Protein AF-A0A2H5U119-F1 (afdb_monomer_lite)

Structure (mmCIF, N/CA/C/O backbone):
data_AF-A0A2H5U119-F1
#
_entry.id   AF-A0A2H5U119-F1
#
loop_
_atom_site.group_PDB
_atom_site.id
_atom_site.type_symbol
_atom_site.label_atom_id
_atom_site.label_alt_id
_atom_site.label_comp_id
_atom_site.label_asym_id
_atom_site.label_entity_id
_atom_site.label_seq_id
_atom_site.pdbx_PDB_ins_code
_atom_site.Cartn_x
_atom_site.Cartn_y
_atom_site.Cartn_z
_atom_site.occupancy
_atom_site.B_iso_or_equiv
_atom_site.auth_seq_id
_atom_site.auth_comp_id
_atom_site.auth_asym_id
_atom_site.auth_atom_id
_atom_site.pdbx_PDB_model_num
ATOM 1 N N . MET A 1 1 ? -5.784 78.301 2.394 1.00 37.56 1 MET A N 1
ATOM 2 C CA . MET A 1 1 ? -5.041 77.300 3.188 1.00 37.56 1 MET A CA 1
ATOM 3 C C . MET A 1 1 ? -6.054 76.533 4.025 1.00 37.56 1 MET A C 1
ATOM 5 O O . MET A 1 1 ? -6.880 77.186 4.640 1.00 37.56 1 MET A O 1
ATOM 9 N N . VAL A 1 2 ? -5.979 75.197 3.965 1.00 45.91 2 VAL A N 1
ATOM 10 C CA . VAL A 1 2 ? -6.754 74.133 4.653 1.00 45.91 2 VAL A CA 1
ATOM 11 C C . VAL A 1 2 ? -8.295 74.038 4.459 1.00 45.91 2 VAL A C 1
ATOM 13 O O . VAL A 1 2 ? -9.023 74.950 4.837 1.00 45.91 2 VAL A O 1
ATOM 16 N N . PRO A 1 3 ? -8.803 72.901 3.924 1.00 59.25 3 PRO A N 1
ATOM 17 C CA . PRO A 1 3 ? -10.215 72.484 3.946 1.00 59.25 3 PRO A CA 1
ATOM 18 C C . PRO A 1 3 ? -10.481 71.509 5.106 1.00 59.25 3 PRO A C 1
ATOM 20 O O . PRO A 1 3 ? -9.614 70.689 5.339 1.00 59.25 3 PRO A O 1
ATOM 23 N N . PHE A 1 4 ? -11.649 71.496 5.772 1.00 40.31 4 PHE A N 1
ATOM 24 C CA . PHE A 1 4 ? -12.132 70.308 6.518 1.00 40.31 4 PHE A CA 1
ATOM 25 C C . PHE A 1 4 ? -13.642 70.346 6.851 1.00 40.31 4 PHE A C 1
ATOM 27 O O . PHE A 1 4 ? -14.120 71.174 7.616 1.00 40.31 4 PHE A O 1
ATOM 34 N N . GLN A 1 5 ? -14.342 69.393 6.226 1.00 50.41 5 GLN A N 1
ATOM 35 C CA . GLN A 1 5 ? -15.473 68.537 6.631 1.00 50.41 5 GLN A CA 1
ATOM 36 C C . GLN A 1 5 ? -16.327 68.821 7.884 1.00 50.41 5 GLN A C 1
ATOM 38 O O . GLN A 1 5 ? -15.811 68.910 8.995 1.00 50.41 5 GLN A O 1
ATOM 43 N N . LYS A 1 6 ? -17.653 68.688 7.688 1.00 48.38 6 LYS A N 1
ATOM 44 C CA . LYS A 1 6 ? -18.668 67.827 8.371 1.00 48.38 6 LYS A CA 1
ATOM 45 C C . LYS A 1 6 ? -20.054 68.405 7.997 1.00 48.38 6 LYS A C 1
ATOM 47 O O . LYS A 1 6 ? -20.148 69.595 7.760 1.00 48.38 6 LYS A O 1
ATOM 52 N N . SER A 1 7 ? -21.186 67.720 7.867 1.00 44.06 7 SER A N 1
ATOM 53 C CA . SER A 1 7 ? -21.700 66.421 8.313 1.00 44.06 7 SER A CA 1
ATOM 54 C C . SER A 1 7 ? -23.166 66.341 7.845 1.00 44.06 7 SER A C 1
ATOM 56 O O . SER A 1 7 ? -23.820 67.377 7.771 1.00 44.06 7 SER A O 1
ATOM 58 N N . GLY A 1 8 ? -23.722 65.144 7.639 1.00 48.31 8 GLY A N 1
ATOM 59 C CA . GLY A 1 8 ? -25.176 64.967 7.478 1.00 48.31 8 GLY A CA 1
ATOM 60 C C . GLY A 1 8 ? -25.543 63.592 6.922 1.00 48.31 8 GLY A C 1
ATOM 61 O O . GLY A 1 8 ? -25.813 63.465 5.741 1.00 48.31 8 GLY A O 1
ATOM 62 N N . ARG A 1 9 ? -25.230 62.527 7.667 1.00 56.22 9 ARG A N 1
ATOM 63 C CA . ARG A 1 9 ? -26.171 61.636 8.383 1.00 56.22 9 ARG A CA 1
ATOM 64 C C . ARG A 1 9 ? -27.082 60.764 7.481 1.00 56.22 9 ARG A C 1
ATOM 66 O O . ARG A 1 9 ? -27.923 61.305 6.772 1.00 56.22 9 ARG A 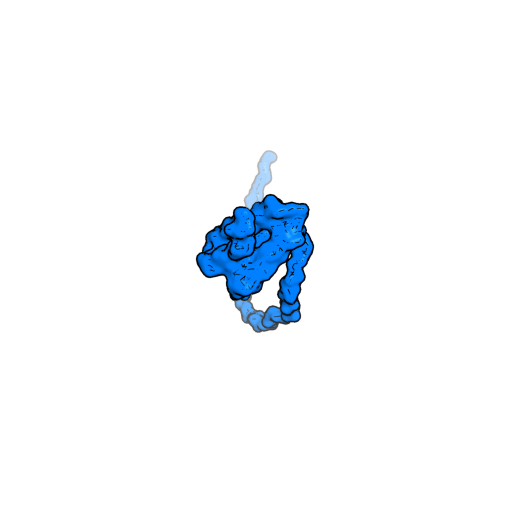O 1
ATOM 73 N N . PRO A 1 10 ? -26.947 59.423 7.565 1.00 57.66 10 PRO A N 1
ATOM 74 C CA . PRO A 1 10 ? -27.741 58.452 6.814 1.00 57.66 10 PRO A CA 1
ATOM 75 C C . PRO A 1 10 ? -29.133 58.243 7.426 1.00 57.66 10 PRO A C 1
ATOM 77 O O . PRO A 1 10 ? -29.319 58.336 8.641 1.00 57.66 10 PRO A O 1
ATOM 80 N N . LYS A 1 11 ? -30.107 57.946 6.562 1.00 60.81 11 LYS A N 1
ATOM 81 C CA . LYS A 1 11 ? -31.484 57.596 6.923 1.00 60.81 11 LYS A CA 1
ATOM 82 C C . LYS A 1 11 ? -31.554 56.093 7.226 1.00 60.81 11 LYS A C 1
ATOM 84 O O . LYS A 1 11 ? -31.052 55.297 6.437 1.00 60.81 11 LYS A O 1
ATOM 89 N N . GLY A 1 12 ? -32.123 55.752 8.386 1.00 48.03 12 GLY A N 1
ATOM 90 C CA . GLY A 1 12 ? -32.382 54.381 8.845 1.00 48.03 12 GLY A CA 1
ATOM 91 C C . GLY A 1 12 ? -33.247 53.581 7.864 1.00 48.03 12 GLY A C 1
ATOM 92 O O . GLY A 1 12 ? -33.853 54.154 6.966 1.00 48.03 12 GLY A O 1
ATOM 93 N N . GLY A 1 13 ? -33.336 52.262 7.956 1.00 45.88 13 GLY A N 1
ATOM 94 C CA . GLY A 1 13 ? -33.019 51.388 9.074 1.00 45.88 13 GLY A CA 1
ATOM 95 C C . GLY A 1 13 ? -34.215 50.471 9.265 1.00 45.88 13 GLY A C 1
ATOM 96 O O . GLY A 1 13 ? -35.173 50.897 9.885 1.00 45.88 13 GLY A O 1
ATOM 97 N N . ASP A 1 14 ? -34.129 49.250 8.744 1.00 47.72 14 ASP A N 1
ATOM 98 C CA . ASP A 1 14 ? -34.943 48.112 9.162 1.00 47.72 14 ASP A CA 1
ATOM 99 C C . ASP A 1 14 ? -34.063 46.867 9.058 1.00 47.72 14 ASP A C 1
ATOM 101 O O . ASP A 1 14 ? -33.485 46.556 8.016 1.00 47.72 14 ASP A O 1
ATOM 105 N N . ALA A 1 15 ? -33.889 46.224 10.205 1.00 49.66 15 ALA A N 1
ATOM 106 C CA . ALA A 1 15 ? -33.082 45.041 10.411 1.00 49.66 15 ALA A CA 1
ATOM 107 C C . ALA A 1 15 ? -34.013 43.833 10.525 1.00 49.66 15 ALA A C 1
ATOM 109 O O . ALA A 1 15 ? -34.873 43.839 11.401 1.00 49.66 15 ALA A O 1
ATOM 110 N N . MET A 1 16 ? -33.810 42.799 9.699 1.00 55.72 16 MET A N 1
ATOM 111 C CA . MET A 1 16 ? -34.073 41.396 10.057 1.00 55.72 16 MET A CA 1
ATOM 112 C C . MET A 1 16 ? -33.457 40.392 9.055 1.00 55.72 16 MET A C 1
ATOM 114 O O . MET A 1 16 ? -33.043 40.817 7.980 1.00 55.72 16 MET A O 1
ATOM 118 N N . PRO A 1 17 ? -33.258 39.112 9.437 1.00 58.56 17 PRO A N 1
ATOM 119 C CA . PRO A 1 17 ? -31.955 38.471 9.663 1.00 58.56 17 PRO A CA 1
ATOM 120 C C . PRO A 1 17 ? -31.585 37.441 8.569 1.00 58.56 17 PRO A C 1
ATOM 122 O O . PRO A 1 17 ? -32.412 37.145 7.707 1.00 58.56 17 PRO A O 1
ATOM 125 N N . PRO A 1 18 ? -30.386 36.819 8.604 1.00 54.19 18 PRO A N 1
ATOM 126 C CA . PRO A 1 18 ? -30.127 35.611 7.832 1.00 54.19 18 PRO A CA 1
ATOM 127 C C . PRO A 1 18 ? -30.658 34.392 8.607 1.00 54.19 18 PRO A C 1
ATOM 129 O O . PRO A 1 18 ? -30.119 34.033 9.649 1.00 54.19 18 PRO A O 1
ATOM 132 N N . GLY A 1 19 ? -31.720 33.773 8.097 1.00 44.66 19 GLY A N 1
ATOM 133 C CA . GLY A 1 19 ? -32.233 32.470 8.537 1.00 44.66 19 GLY A CA 1
ATOM 134 C C . GLY A 1 19 ? -32.948 31.826 7.351 1.00 44.66 19 GLY A C 1
ATOM 135 O O . GLY A 1 19 ? -33.927 32.367 6.854 1.00 44.66 19 GLY A O 1
ATOM 136 N N . GLU A 1 20 ? -32.278 30.908 6.660 1.00 51.69 20 GLU A N 1
ATOM 137 C CA . GLU A 1 20 ? -32.460 29.453 6.780 1.00 51.69 20 GLU A CA 1
ATOM 138 C C . GLU A 1 20 ? -33.744 28.940 6.104 1.00 51.69 20 GLU A C 1
ATOM 140 O O . GLU A 1 20 ? -34.847 29.087 6.607 1.00 51.69 20 GLU A O 1
ATOM 145 N N . THR A 1 21 ? -33.585 28.296 4.947 1.00 46.03 21 THR A N 1
ATOM 146 C CA . THR A 1 21 ? -34.362 27.103 4.593 1.00 46.03 21 THR A CA 1
ATOM 147 C C . THR A 1 21 ? -33.452 26.172 3.805 1.00 46.03 21 THR A C 1
ATOM 149 O O . THR A 1 21 ? -32.989 26.467 2.706 1.00 46.03 21 THR A O 1
ATOM 152 N N . SER A 1 22 ? -33.134 25.065 4.461 1.00 53.06 22 SER A N 1
ATOM 153 C CA . SER A 1 22 ? -32.636 23.829 3.887 1.00 53.06 22 SER A CA 1
ATOM 154 C C . SER A 1 22 ? -33.535 23.369 2.738 1.00 53.06 22 SER A C 1
ATOM 156 O O . SER A 1 22 ? -34.753 23.459 2.868 1.00 53.06 22 SER A O 1
ATOM 158 N N . ASP A 1 23 ? -32.944 22.868 1.653 1.00 44.53 23 ASP A N 1
ATOM 159 C CA . ASP A 1 23 ? -33.170 21.512 1.118 1.00 44.53 23 ASP A CA 1
ATOM 160 C C . ASP A 1 23 ? -32.680 21.427 -0.341 1.00 44.53 23 ASP A C 1
ATOM 162 O O . ASP A 1 23 ? -33.269 21.968 -1.274 1.00 44.53 23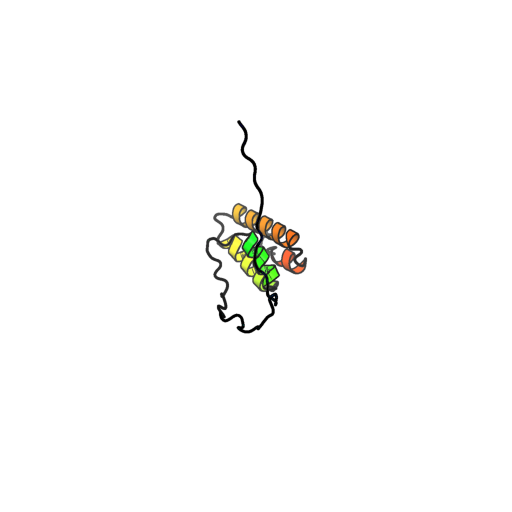 ASP A O 1
ATOM 166 N N . SER A 1 24 ? -31.542 20.774 -0.543 1.00 44.78 24 SER A N 1
ATOM 167 C CA . SER A 1 24 ? -31.387 19.785 -1.615 1.00 44.78 24 SER A CA 1
ATOM 168 C C . SER A 1 24 ? -30.118 18.993 -1.331 1.00 44.78 24 SER A C 1
ATOM 170 O O . SER A 1 24 ? -28.986 19.442 -1.500 1.00 44.78 24 SER A O 1
ATOM 172 N N . LEU A 1 25 ? -30.385 17.821 -0.765 1.00 48.53 25 LEU A N 1
ATOM 173 C CA . LEU A 1 25 ? -29.655 16.565 -0.840 1.00 48.53 25 LEU A CA 1
ATOM 174 C C . LEU A 1 25 ? -28.524 16.519 -1.901 1.00 48.53 25 LEU A C 1
ATOM 176 O O . LEU A 1 25 ? -28.714 17.002 -3.017 1.00 48.53 25 LEU A O 1
ATOM 180 N N . PRO A 1 26 ? -27.377 15.880 -1.598 1.00 52.25 26 PRO A N 1
ATOM 181 C CA . PRO A 1 26 ? -26.266 15.729 -2.529 1.00 52.25 26 PRO A CA 1
ATOM 182 C C . PRO A 1 26 ? -26.686 14.826 -3.695 1.00 52.25 26 PRO A C 1
ATOM 184 O O . PRO A 1 26 ? -26.588 13.601 -3.626 1.00 52.25 26 PRO A O 1
ATOM 187 N N . GLU A 1 27 ? -27.185 15.426 -4.772 1.00 52.50 27 GLU A N 1
ATOM 188 C CA . GLU A 1 27 ? -27.470 14.713 -6.008 1.00 52.50 27 GLU A CA 1
ATOM 189 C C . GLU A 1 27 ? -26.200 14.660 -6.848 1.00 52.50 27 GLU A C 1
ATOM 191 O O . GLU A 1 27 ? -25.738 15.632 -7.440 1.00 52.50 27 GLU A O 1
ATOM 196 N N . GLY A 1 28 ? -25.597 13.484 -6.836 1.00 42.66 28 GLY A N 1
ATOM 197 C CA . GLY A 1 28 ? -24.395 13.210 -7.590 1.00 42.66 28 GLY A CA 1
ATOM 198 C C . GLY A 1 28 ? -23.824 11.883 -7.164 1.00 42.66 28 GLY A C 1
ATOM 199 O O . GLY A 1 28 ? -22.667 11.810 -6.765 1.00 42.66 28 GLY A O 1
ATOM 200 N N . GLY A 1 29 ? -24.653 10.838 -7.219 1.00 51.34 29 GLY A N 1
ATOM 201 C CA . GLY A 1 29 ? -24.215 9.451 -7.176 1.00 51.34 29 GLY A CA 1
ATOM 202 C C . GLY A 1 29 ? -23.325 9.137 -8.374 1.00 51.34 29 GLY A C 1
ATOM 203 O O . GLY A 1 29 ? -23.691 8.359 -9.243 1.00 51.34 29 GLY A O 1
ATOM 204 N N . ALA A 1 30 ? -22.134 9.719 -8.415 1.00 48.44 30 ALA A N 1
ATOM 205 C CA . ALA A 1 30 ? -20.998 9.063 -9.001 1.00 48.44 30 ALA A CA 1
ATOM 206 C C . ALA A 1 30 ? -20.440 8.197 -7.878 1.00 48.44 30 ALA A C 1
ATOM 208 O O . ALA A 1 30 ? -19.603 8.618 -7.080 1.00 48.44 30 ALA A O 1
ATOM 209 N N . VAL A 1 31 ? -20.921 6.955 -7.829 1.00 52.84 31 VAL A N 1
ATOM 210 C CA . VAL A 1 31 ? -20.041 5.831 -7.523 1.00 52.84 31 VAL A CA 1
ATOM 211 C C . VAL A 1 31 ? -18.855 5.959 -8.475 1.00 52.84 31 VAL A C 1
ATOM 213 O O . VAL A 1 31 ? -18.831 5.402 -9.570 1.00 52.84 31 VAL A O 1
ATOM 216 N N . ASN A 1 32 ? -17.894 6.797 -8.091 1.00 49.12 32 ASN A N 1
ATOM 217 C CA . ASN A 1 32 ? -16.561 6.780 -8.633 1.00 49.12 32 ASN A CA 1
ATOM 218 C C . ASN A 1 32 ? -16.040 5.427 -8.153 1.00 49.12 32 ASN A C 1
ATOM 220 O O . ASN A 1 32 ? -15.531 5.258 -7.051 1.00 49.12 32 ASN A O 1
ATOM 224 N N . VAL A 1 33 ? -16.328 4.397 -8.950 1.00 53.09 33 VAL A N 1
ATOM 225 C CA . VAL A 1 33 ? -15.471 3.233 -9.005 1.00 53.09 33 VAL A CA 1
ATOM 226 C C . VAL A 1 33 ? -14.094 3.839 -9.170 1.00 53.09 33 VAL A C 1
ATOM 228 O O . VAL A 1 33 ? -13.868 4.552 -10.147 1.00 53.09 33 VAL A O 1
ATOM 231 N N . CYS A 1 34 ? -13.278 3.700 -8.130 1.00 55.28 34 CYS A N 1
ATOM 232 C CA . CYS A 1 34 ? -11.969 4.303 -8.022 1.00 55.28 34 CYS A CA 1
ATOM 233 C C . CYS A 1 34 ? -11.129 3.892 -9.225 1.00 55.28 34 CYS A C 1
ATOM 235 O O . CYS A 1 34 ? -10.396 2.902 -9.204 1.00 55.28 34 CYS A O 1
ATOM 237 N N . GLN A 1 35 ? -11.273 4.660 -10.302 1.00 47.75 35 GLN A N 1
ATOM 238 C CA . GLN A 1 35 ? -10.292 4.766 -11.343 1.00 47.75 35 GLN A CA 1
ATOM 239 C C . GLN A 1 35 ? -9.112 5.343 -10.600 1.00 47.75 35 GLN A C 1
ATOM 241 O O . GLN A 1 35 ? -9.109 6.516 -10.235 1.00 47.75 35 GLN A O 1
ATOM 246 N N . VAL A 1 36 ? -8.146 4.477 -10.314 1.00 50.28 36 VAL A N 1
ATOM 247 C CA . VAL A 1 36 ? -6.774 4.893 -10.080 1.00 50.28 36 VAL A CA 1
ATOM 248 C C . VAL A 1 36 ? -6.417 5.691 -11.328 1.00 50.28 36 VAL A C 1
ATOM 250 O O . VAL A 1 36 ? -6.020 5.127 -12.350 1.00 50.28 36 VAL A O 1
ATOM 253 N N . SER A 1 37 ? -6.711 6.990 -11.302 1.00 52.97 37 SER A N 1
ATOM 254 C CA . SER A 1 37 ? -6.285 7.907 -12.338 1.00 52.97 37 SER A CA 1
ATOM 255 C C . SER A 1 37 ? -4.779 7.717 -12.397 1.00 52.97 37 SER A C 1
ATOM 257 O O . SER A 1 37 ? -4.134 7.556 -11.360 1.00 52.97 37 SER A O 1
ATOM 259 N N . GLN A 1 38 ? -4.197 7.643 -13.588 1.00 52.38 38 GLN A N 1
ATOM 260 C CA . GLN A 1 38 ? -2.764 7.350 -13.733 1.00 52.38 38 GLN A CA 1
ATOM 261 C C . GLN A 1 38 ? -1.867 8.385 -13.014 1.00 52.38 38 GLN A C 1
ATOM 263 O O . GLN A 1 38 ? -0.667 8.165 -12.862 1.00 52.38 38 GLN A O 1
ATOM 268 N N . GLU A 1 39 ? -2.479 9.468 -12.529 1.00 57.09 39 GLU A N 1
ATOM 269 C CA . GLU A 1 39 ? -1.909 10.572 -11.768 1.00 57.09 39 GLU A CA 1
ATOM 270 C C . GLU A 1 39 ? -2.381 10.638 -10.297 1.00 57.09 39 GLU A C 1
ATOM 272 O O . GLU A 1 39 ? -2.112 11.625 -9.627 1.00 57.09 39 GLU A O 1
ATOM 277 N N . GLU A 1 40 ? -3.069 9.618 -9.763 1.00 70.50 40 GLU A N 1
ATOM 278 C CA . GLU A 1 40 ? -3.403 9.570 -8.330 1.00 70.50 40 GLU A CA 1
ATOM 279 C C . GLU A 1 40 ? -2.099 9.486 -7.523 1.00 70.50 40 GLU A C 1
ATOM 281 O O . GLU A 1 40 ? -1.310 8.536 -7.638 1.00 70.50 40 GLU A O 1
ATOM 286 N N . THR A 1 41 ? -1.839 10.519 -6.726 1.00 88.44 41 THR A N 1
ATOM 287 C CA . THR A 1 41 ? -0.645 10.583 -5.890 1.00 88.44 41 THR A CA 1
ATOM 288 C C . THR A 1 41 ? -0.727 9.561 -4.755 1.00 88.44 41 THR A C 1
ATOM 290 O O . THR A 1 41 ? -1.796 9.118 -4.337 1.00 88.44 41 THR A O 1
ATOM 293 N N . ILE A 1 42 ? 0.429 9.174 -4.205 1.00 92.25 42 ILE A N 1
ATOM 294 C CA . ILE A 1 42 ? 0.477 8.256 -3.053 1.00 92.25 42 ILE A CA 1
ATOM 295 C C . ILE A 1 42 ? -0.258 8.836 -1.831 1.00 92.25 42 ILE A C 1
ATOM 297 O O . ILE A 1 42 ? -0.802 8.079 -1.028 1.00 92.25 42 ILE A O 1
ATOM 301 N N . GLU A 1 43 ? -0.294 10.163 -1.705 1.00 93.12 43 GLU A N 1
ATOM 302 C CA . GLU A 1 43 ? -1.042 10.861 -0.660 1.00 93.12 43 GLU A CA 1
ATOM 303 C C . GLU A 1 43 ? -2.556 10.710 -0.854 1.00 93.12 43 GLU A C 1
ATOM 305 O O . GLU A 1 43 ? -3.243 10.264 0.065 1.00 93.12 43 GLU A O 1
ATOM 310 N N . GLU A 1 44 ? -3.071 10.997 -2.053 1.00 93.56 44 GLU A N 1
ATOM 311 C CA . GLU A 1 44 ? -4.494 10.822 -2.378 1.00 93.56 44 GLU A CA 1
ATOM 312 C C . GLU A 1 44 ? -4.940 9.372 -2.179 1.00 93.56 44 GLU A C 1
ATOM 314 O O . GLU A 1 44 ? -5.993 9.115 -1.592 1.00 93.56 44 GLU A O 1
ATOM 319 N N . LEU A 1 45 ? -4.093 8.415 -2.570 1.00 92.69 45 LEU A N 1
ATOM 320 C CA . LEU A 1 45 ? -4.327 6.992 -2.347 1.00 92.69 45 LEU A CA 1
ATOM 321 C C . LEU A 1 45 ? -4.478 6.662 -0.853 1.00 92.69 45 LEU A C 1
ATOM 323 O O . LEU A 1 45 ? -5.382 5.921 -0.463 1.00 92.69 45 LEU A O 1
ATOM 327 N N . ALA A 1 46 ? -3.601 7.206 -0.004 1.00 94.75 46 ALA A N 1
ATOM 328 C CA . ALA A 1 46 ? -3.648 6.996 1.441 1.00 94.75 46 ALA A CA 1
ATOM 329 C C . ALA A 1 46 ? -4.912 7.610 2.058 1.00 94.75 46 ALA A C 1
ATOM 331 O O . ALA A 1 46 ? -5.593 6.959 2.855 1.00 94.75 46 ALA A O 1
ATOM 332 N N . GLN A 1 47 ? -5.255 8.836 1.650 1.00 95.38 47 GLN A N 1
ATOM 333 C CA . GLN A 1 47 ? -6.484 9.507 2.071 1.00 95.38 47 GLN A CA 1
ATOM 334 C C . GLN A 1 47 ? -7.715 8.694 1.677 1.00 95.38 47 GLN A C 1
ATOM 336 O O . GLN A 1 47 ? -8.627 8.532 2.486 1.00 95.38 47 GLN A O 1
ATOM 341 N N . ARG A 1 48 ? -7.725 8.129 0.467 1.00 94.12 48 ARG A N 1
ATOM 342 C CA . ARG A 1 48 ? -8.812 7.285 -0.026 1.00 94.12 48 ARG A CA 1
ATOM 343 C C . ARG A 1 48 ? -8.991 6.023 0.805 1.00 94.12 48 ARG A C 1
ATOM 345 O O . ARG A 1 48 ? -10.111 5.733 1.204 1.00 94.12 48 ARG A O 1
ATOM 352 N N . ILE A 1 49 ? -7.901 5.319 1.120 1.00 94.31 49 ILE A N 1
ATOM 353 C CA . ILE A 1 49 ? -7.935 4.110 1.957 1.00 94.31 49 ILE A CA 1
ATOM 354 C C . ILE A 1 49 ? -8.629 4.388 3.295 1.00 94.31 49 ILE A C 1
ATOM 356 O O . ILE A 1 49 ? -9.488 3.614 3.717 1.00 94.31 49 ILE A O 1
ATOM 360 N N . VAL A 1 50 ? -8.274 5.499 3.947 1.00 94.56 50 VAL A N 1
ATOM 361 C CA . VAL A 1 50 ? -8.846 5.884 5.244 1.00 94.56 50 VAL A CA 1
ATOM 362 C C . VAL A 1 50 ? -10.286 6.376 5.094 1.00 94.56 50 VAL A C 1
ATOM 364 O O . VAL A 1 50 ? -11.159 5.944 5.841 1.00 94.56 50 VAL A O 1
ATOM 367 N N . ARG A 1 51 ? -10.560 7.238 4.109 1.00 95.12 51 ARG A N 1
ATOM 368 C CA . ARG A 1 51 ? -11.890 7.814 3.857 1.00 95.12 51 ARG A CA 1
ATOM 369 C C . ARG A 1 51 ? -12.925 6.748 3.502 1.00 95.12 51 ARG A C 1
ATOM 371 O O . ARG A 1 51 ? -14.043 6.787 4.004 1.00 95.12 51 ARG A O 1
ATOM 378 N N . GLU A 1 52 ? -12.555 5.807 2.641 1.00 94.69 52 GLU A N 1
ATOM 379 C CA . GLU A 1 52 ? -13.435 4.737 2.157 1.00 94.69 52 GLU A CA 1
ATOM 380 C C . GLU A 1 52 ? -13.436 3.515 3.080 1.00 94.69 52 GLU A C 1
ATOM 382 O O . GLU A 1 52 ? -14.211 2.592 2.857 1.00 94.69 52 GLU A O 1
ATOM 387 N N . ASN A 1 53 ? -12.624 3.523 4.146 1.00 94.12 53 ASN A N 1
ATOM 388 C CA . ASN A 1 53 ? -12.492 2.410 5.089 1.00 94.12 53 ASN A CA 1
ATOM 389 C C . ASN A 1 53 ? -12.211 1.078 4.375 1.00 94.12 53 ASN A C 1
ATOM 391 O O . ASN A 1 53 ? -12.830 0.054 4.671 1.00 94.12 53 ASN A O 1
ATOM 395 N N . LEU A 1 54 ? -11.280 1.105 3.416 1.00 94.62 54 LEU A N 1
ATOM 396 C CA . LEU A 1 54 ? -10.970 -0.058 2.588 1.00 94.62 54 LEU A CA 1
ATOM 397 C C . LEU A 1 54 ? -10.487 -1.237 3.437 1.00 94.62 54 LEU A C 1
ATOM 399 O O . LEU A 1 54 ? -9.786 -1.078 4.440 1.00 94.62 54 LEU A O 1
ATOM 403 N N . SER A 1 55 ? -10.836 -2.443 3.005 1.00 95.06 55 SER A N 1
ATOM 404 C CA . SER A 1 55 ? -10.450 -3.675 3.686 1.00 95.06 55 SER A CA 1
ATOM 405 C C . SER A 1 55 ? -8.964 -4.013 3.500 1.00 95.06 55 SER A C 1
ATOM 407 O O . SER A 1 55 ? -8.307 -3.604 2.541 1.00 95.06 55 SER A O 1
ATOM 409 N N . GLU A 1 56 ? -8.422 -4.868 4.376 1.00 93.75 56 GLU A N 1
ATOM 410 C CA . GLU A 1 56 ? -7.049 -5.396 4.253 1.00 93.75 56 GLU A CA 1
ATOM 411 C C . GLU A 1 56 ? -6.800 -6.125 2.917 1.00 93.75 56 GLU A C 1
ATOM 413 O O . GLU A 1 56 ? -5.659 -6.290 2.481 1.00 93.75 56 GLU A O 1
ATOM 418 N N . MET A 1 57 ? -7.852 -6.637 2.273 1.00 91.94 57 MET A N 1
ATOM 419 C CA . MET A 1 57 ? -7.749 -7.280 0.963 1.00 91.94 57 MET A CA 1
ATOM 420 C C . MET A 1 57 ? -7.558 -6.244 -0.146 1.00 91.94 57 MET A C 1
ATOM 422 O O . MET A 1 57 ? -6.613 -6.361 -0.923 1.00 91.94 57 MET A O 1
ATOM 426 N N . GLU A 1 58 ? -8.387 -5.203 -0.163 1.00 92.56 58 GLU A N 1
ATOM 427 C CA . GLU A 1 58 ? -8.313 -4.124 -1.153 1.00 92.56 58 GLU A CA 1
ATOM 428 C C . GLU A 1 58 ? -6.982 -3.376 -1.060 1.00 92.56 58 GLU A C 1
ATOM 430 O O . GLU A 1 58 ? -6.313 -3.162 -2.069 1.00 92.56 58 GLU A O 1
ATOM 435 N N . VAL A 1 59 ? -6.527 -3.081 0.161 1.00 93.25 59 VAL A N 1
ATOM 436 C CA . VAL A 1 59 ? -5.229 -2.431 0.398 1.00 93.25 59 VAL A CA 1
ATOM 437 C C . VAL A 1 59 ? -4.066 -3.300 -0.091 1.00 93.25 59 VAL A C 1
ATOM 439 O O . VAL A 1 59 ? -3.120 -2.780 -0.687 1.00 93.25 59 VAL A O 1
ATOM 442 N N . ARG A 1 60 ? -4.137 -4.627 0.091 1.00 92.88 60 ARG A N 1
ATOM 443 C CA . ARG A 1 60 ? -3.139 -5.560 -0.465 1.00 92.88 60 ARG A CA 1
ATOM 444 C C . ARG A 1 60 ? -3.111 -5.522 -1.985 1.00 92.88 60 ARG A C 1
ATOM 446 O O . ARG A 1 60 ? -2.030 -5.549 -2.573 1.00 92.88 60 ARG A O 1
ATOM 453 N N . ASP A 1 61 ? -4.269 -5.489 -2.629 1.00 91.44 61 ASP A N 1
ATOM 454 C CA . ASP A 1 61 ? -4.337 -5.482 -4.088 1.00 91.44 61 ASP A CA 1
ATOM 455 C C . ASP A 1 61 ? -3.871 -4.144 -4.671 1.00 91.44 61 ASP A C 1
ATOM 457 O O . ASP A 1 61 ? -3.132 -4.137 -5.657 1.00 91.44 61 ASP A O 1
ATOM 461 N N . MET A 1 62 ? -4.156 -3.029 -3.996 1.00 91.00 62 MET A N 1
ATOM 462 C CA . MET A 1 62 ? -3.586 -1.718 -4.320 1.00 91.00 62 MET A CA 1
ATOM 463 C C . MET A 1 62 ? -2.060 -1.702 -4.158 1.00 91.00 62 MET A C 1
ATOM 465 O O . MET A 1 62 ? -1.349 -1.214 -5.036 1.00 91.00 62 MET A O 1
ATOM 469 N N . ALA A 1 63 ? -1.528 -2.292 -3.083 1.00 90.81 63 ALA A N 1
ATOM 470 C CA . ALA A 1 63 ? -0.086 -2.398 -2.869 1.00 90.81 63 ALA A CA 1
ATOM 471 C C . ALA A 1 63 ? 0.606 -3.217 -3.976 1.00 90.81 63 ALA A C 1
ATOM 473 O O . ALA A 1 63 ? 1.642 -2.805 -4.503 1.00 90.81 63 ALA A O 1
ATOM 474 N N . LYS A 1 64 ? 0.011 -4.341 -4.396 1.00 90.31 64 LYS A N 1
ATOM 475 C CA . LYS A 1 64 ? 0.508 -5.124 -5.542 1.00 90.31 64 LYS A CA 1
ATOM 476 C C . LYS A 1 64 ? 0.426 -4.337 -6.845 1.00 90.31 64 LYS A C 1
ATOM 478 O O . LYS A 1 64 ? 1.350 -4.412 -7.654 1.00 90.31 64 LYS A O 1
ATOM 483 N N . ALA A 1 65 ? -0.663 -3.596 -7.058 1.00 89.62 65 ALA A N 1
ATOM 484 C CA . ALA A 1 65 ? -0.826 -2.755 -8.235 1.00 89.62 65 ALA A CA 1
ATOM 485 C C . ALA A 1 65 ? 0.282 -1.695 -8.306 1.00 89.62 65 ALA A C 1
ATOM 487 O O . ALA A 1 65 ? 0.899 -1.570 -9.357 1.00 89.62 65 ALA A O 1
ATOM 488 N N . LEU A 1 66 ? 0.619 -1.036 -7.190 1.00 88.56 66 LEU A N 1
ATOM 489 C CA . LEU A 1 66 ? 1.725 -0.071 -7.112 1.00 88.56 66 LEU A CA 1
ATOM 490 C C . LEU A 1 66 ? 3.085 -0.669 -7.490 1.00 88.56 66 LEU A C 1
ATOM 492 O O . LEU A 1 66 ? 3.872 -0.006 -8.160 1.00 88.56 66 LEU A O 1
ATOM 496 N N . ILE A 1 67 ? 3.378 -1.906 -7.075 1.00 88.31 67 ILE A N 1
ATOM 497 C CA . ILE A 1 67 ? 4.609 -2.594 -7.495 1.00 88.31 67 ILE A CA 1
ATOM 498 C C . ILE A 1 67 ? 4.550 -2.904 -8.995 1.00 88.31 67 ILE A C 1
ATOM 500 O O . ILE A 1 67 ? 5.523 -2.678 -9.708 1.00 88.31 67 ILE A O 1
ATOM 504 N N . LYS A 1 68 ? 3.414 -3.422 -9.477 1.00 88.50 68 LYS A N 1
ATOM 505 C CA . LYS A 1 68 ? 3.237 -3.858 -10.869 1.00 88.50 68 LYS A CA 1
ATOM 506 C C . LYS A 1 68 ? 3.292 -2.698 -11.867 1.00 88.50 68 LYS A C 1
ATOM 508 O O . LYS A 1 68 ? 3.730 -2.905 -12.994 1.00 88.50 68 LYS A O 1
ATOM 513 N N . THR A 1 69 ? 2.834 -1.510 -11.476 1.00 88.06 69 THR A N 1
ATOM 514 C CA . THR A 1 69 ? 2.860 -0.301 -12.313 1.00 88.06 69 THR A CA 1
ATOM 515 C C . THR A 1 69 ? 4.143 0.513 -12.156 1.00 88.06 69 THR A C 1
ATOM 517 O O . THR A 1 69 ? 4.367 1.447 -12.925 1.00 88.06 69 THR A O 1
ATOM 520 N N . ALA A 1 70 ? 5.004 0.178 -11.191 1.00 88.06 70 ALA A N 1
ATOM 521 C CA . ALA A 1 70 ? 6.288 0.841 -11.036 1.00 88.06 70 ALA A CA 1
ATOM 522 C C . ALA A 1 70 ? 7.252 0.473 -12.173 1.00 88.06 70 ALA A C 1
ATOM 524 O O . ALA A 1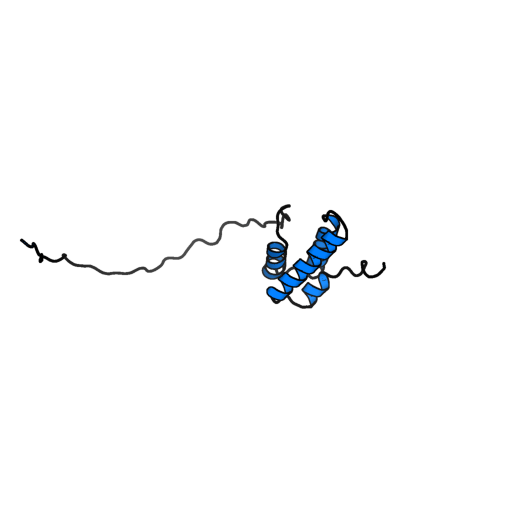 70 ? 7.269 -0.648 -12.676 1.00 88.06 70 ALA A O 1
ATOM 525 N N . SER A 1 71 ? 8.121 1.416 -12.534 1.00 89.50 71 SER A N 1
ATOM 526 C CA . SER A 1 71 ? 9.131 1.217 -13.581 1.00 89.50 71 SER A CA 1
ATOM 527 C C . SER A 1 71 ? 10.203 0.188 -13.207 1.00 89.50 71 SER A C 1
ATOM 529 O O . SER A 1 71 ? 10.836 -0.393 -14.084 1.00 89.50 71 SER A O 1
ATOM 531 N N . ASN A 1 72 ? 10.434 -0.030 -11.909 1.00 90.25 72 ASN A N 1
ATOM 532 C CA . ASN A 1 72 ? 11.340 -1.042 -11.375 1.00 90.25 72 ASN A CA 1
ATOM 533 C C . ASN A 1 72 ? 10.996 -1.380 -9.913 1.00 90.25 72 ASN A C 1
ATOM 535 O O . ASN A 1 72 ? 10.234 -0.667 -9.252 1.00 90.25 72 ASN A O 1
ATOM 539 N N . ALA A 1 73 ? 11.604 -2.452 -9.395 1.00 87.06 73 ALA A N 1
ATOM 540 C CA . ALA A 1 73 ? 11.374 -2.933 -8.033 1.00 87.06 73 ALA A CA 1
ATOM 541 C C . ALA A 1 73 ? 11.668 -1.866 -6.963 1.00 87.06 73 ALA A C 1
ATOM 543 O O . ALA A 1 73 ? 10.862 -1.671 -6.056 1.00 87.06 73 ALA A O 1
ATOM 544 N N . THR A 1 74 ? 12.773 -1.123 -7.089 1.00 89.56 74 THR A N 1
ATOM 545 C CA . THR A 1 74 ? 13.151 -0.061 -6.140 1.00 89.56 74 THR A CA 1
ATOM 546 C C . THR A 1 74 ? 12.114 1.061 -6.093 1.00 89.56 74 THR A C 1
ATOM 548 O O . THR A 1 74 ? 11.741 1.512 -5.012 1.00 89.56 74 THR A O 1
ATOM 551 N N . SER A 1 75 ? 11.602 1.487 -7.250 1.00 89.25 75 SER A N 1
ATOM 552 C CA . SER A 1 75 ? 10.544 2.494 -7.353 1.00 89.25 75 SER A CA 1
ATOM 553 C C . SER A 1 75 ? 9.244 1.999 -6.715 1.00 89.25 75 SER A C 1
ATOM 555 O O . SER A 1 75 ? 8.625 2.737 -5.949 1.00 89.25 75 SER A O 1
ATOM 557 N N . GLY A 1 76 ? 8.873 0.734 -6.941 1.00 90.50 76 GLY A N 1
ATOM 558 C CA . GLY A 1 76 ? 7.711 0.114 -6.299 1.00 90.50 76 GLY A CA 1
ATOM 559 C C . GLY A 1 76 ? 7.838 0.072 -4.773 1.00 90.50 76 GLY A C 1
ATOM 560 O O . GLY A 1 76 ? 6.926 0.487 -4.060 1.00 90.50 76 GLY A O 1
ATOM 561 N N . LEU A 1 77 ? 8.999 -0.346 -4.258 1.00 90.31 77 LEU A N 1
ATOM 562 C CA . LEU A 1 77 ? 9.279 -0.354 -2.819 1.00 90.31 77 LEU A CA 1
ATOM 563 C C . LEU A 1 77 ? 9.272 1.057 -2.216 1.00 90.31 77 LEU A C 1
ATOM 565 O O . LEU A 1 77 ? 8.730 1.253 -1.129 1.00 90.31 77 LEU A O 1
ATOM 569 N N . SER A 1 78 ? 9.832 2.042 -2.923 1.00 91.31 78 SER A N 1
ATOM 570 C CA . SER A 1 78 ? 9.820 3.447 -2.504 1.00 91.31 78 SER A CA 1
ATOM 571 C C . SER A 1 78 ? 8.391 3.987 -2.398 1.00 91.31 78 SER A C 1
ATOM 573 O O . SER A 1 78 ? 8.022 4.532 -1.356 1.00 91.31 78 SER A O 1
ATOM 575 N N . ARG A 1 79 ? 7.548 3.732 -3.410 1.00 91.69 79 ARG A N 1
ATOM 576 C CA . ARG A 1 79 ? 6.120 4.094 -3.396 1.00 91.69 79 ARG A CA 1
ATOM 577 C C . ARG A 1 79 ? 5.365 3.435 -2.239 1.00 91.69 79 ARG A C 1
ATOM 579 O O . ARG A 1 79 ? 4.589 4.107 -1.568 1.00 91.69 79 ARG A O 1
ATOM 586 N N . LEU A 1 80 ? 5.627 2.159 -1.942 1.00 92.94 80 LEU A N 1
ATOM 587 C CA . LEU A 1 80 ? 5.033 1.483 -0.781 1.00 92.94 80 LEU A CA 1
ATOM 588 C C . LEU A 1 80 ? 5.501 2.068 0.552 1.00 92.94 80 LEU A C 1
ATOM 590 O O . LEU A 1 80 ? 4.704 2.220 1.476 1.00 92.94 80 LEU A O 1
ATOM 594 N N . SER A 1 81 ? 6.787 2.404 0.669 1.00 93.06 81 SER A N 1
ATOM 595 C CA . SER A 1 81 ? 7.312 3.063 1.866 1.00 93.06 81 SER A CA 1
ATOM 596 C C . SER A 1 81 ? 6.647 4.420 2.086 1.00 93.06 81 SER A C 1
ATOM 598 O O . SER A 1 81 ? 6.307 4.758 3.220 1.00 93.06 81 SER A O 1
ATOM 600 N N . GLN A 1 82 ? 6.436 5.181 1.012 1.00 94.62 82 GLN A N 1
ATOM 601 C CA . GLN A 1 82 ? 5.722 6.450 1.065 1.00 94.62 82 GLN A CA 1
ATOM 602 C C . GLN A 1 82 ? 4.256 6.242 1.462 1.00 94.62 82 GLN A C 1
ATOM 604 O O . GLN A 1 82 ? 3.793 6.903 2.385 1.00 94.62 82 GLN A O 1
ATOM 609 N N . LEU A 1 83 ? 3.561 5.261 0.876 1.00 94.56 83 LEU A N 1
ATOM 610 C CA . LEU A 1 83 ? 2.171 4.947 1.226 1.00 94.56 83 LEU A CA 1
ATOM 611 C C . LEU A 1 83 ? 2.022 4.627 2.718 1.00 94.56 83 LEU A C 1
ATOM 613 O O . LEU A 1 83 ? 1.131 5.143 3.384 1.00 94.56 83 LEU A O 1
ATOM 617 N N . ARG A 1 84 ? 2.931 3.821 3.276 1.00 95.38 84 ARG A N 1
ATOM 618 C CA . ARG A 1 84 ? 2.943 3.502 4.714 1.00 95.38 84 ARG A CA 1
ATOM 619 C C . ARG A 1 84 ? 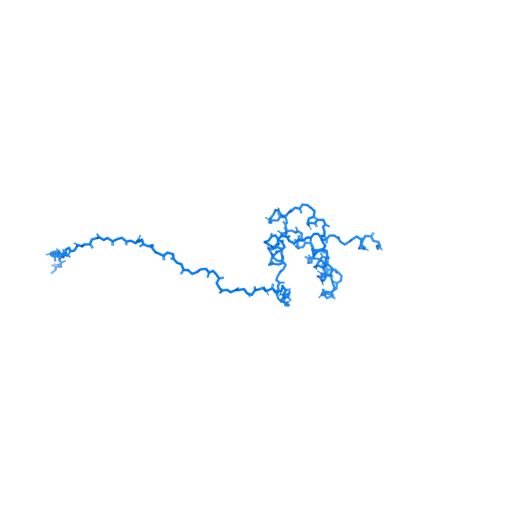3.149 4.735 5.583 1.00 95.38 84 ARG A C 1
ATOM 621 O O . ARG A 1 84 ? 2.553 4.823 6.653 1.00 95.38 84 ARG A O 1
ATOM 628 N N . LYS A 1 85 ? 4.007 5.663 5.154 1.00 96.19 85 LYS A N 1
ATOM 629 C CA . LYS A 1 85 ? 4.232 6.924 5.864 1.00 96.19 85 LYS A CA 1
ATOM 630 C C . LYS A 1 85 ? 2.955 7.763 5.879 1.00 96.19 85 LYS A C 1
ATOM 632 O O . LYS A 1 85 ? 2.547 8.187 6.953 1.00 96.19 85 LYS A O 1
ATOM 637 N N . GLU A 1 86 ? 2.297 7.922 4.734 1.00 96.50 86 GLU A N 1
ATOM 638 C CA . GLU A 1 86 ? 1.050 8.690 4.655 1.00 96.50 86 GLU A CA 1
ATOM 639 C C . GLU A 1 86 ? -0.083 8.042 5.459 1.00 96.50 86 GLU A C 1
ATOM 641 O O . GLU A 1 86 ? -0.753 8.714 6.236 1.00 96.50 86 GLU A O 1
ATOM 646 N N . LEU A 1 87 ? -0.233 6.716 5.399 1.00 96.00 87 LEU A N 1
ATOM 647 C CA . LEU A 1 87 ? -1.204 5.997 6.230 1.00 96.00 87 LEU A CA 1
ATOM 648 C C . LEU A 1 87 ? -0.955 6.196 7.735 1.00 96.00 87 LEU A C 1
ATOM 650 O O . LEU A 1 87 ? -1.907 6.327 8.502 1.00 96.00 87 LEU A O 1
ATOM 654 N N . ARG A 1 88 ? 0.310 6.262 8.173 1.00 96.44 88 ARG A N 1
ATOM 655 C CA . ARG A 1 88 ? 0.659 6.575 9.571 1.00 96.44 88 ARG A CA 1
ATOM 656 C C . ARG A 1 88 ? 0.327 8.018 9.938 1.00 96.44 88 ARG A C 1
ATOM 658 O O . ARG A 1 88 ? -0.212 8.244 11.023 1.00 96.44 88 ARG A O 1
ATOM 665 N N . ASN A 1 89 ? 0.606 8.967 9.043 1.00 96.81 89 ASN A N 1
ATOM 666 C CA . ASN A 1 89 ? 0.243 10.375 9.223 1.00 96.81 89 ASN A CA 1
ATOM 667 C C . ASN A 1 89 ? -1.276 10.538 9.390 1.00 96.81 89 ASN A C 1
ATOM 669 O O . ASN A 1 89 ? -1.719 11.339 10.205 1.00 96.81 89 ASN A O 1
ATOM 673 N N . LEU A 1 90 ? -2.060 9.727 8.674 1.00 96.31 90 LEU A N 1
ATOM 674 C CA . LEU A 1 90 ? -3.524 9.682 8.751 1.00 96.31 90 LEU A CA 1
ATOM 675 C C . LEU A 1 90 ? -4.068 8.798 9.890 1.00 96.31 90 LEU A C 1
ATOM 677 O O . LEU A 1 90 ? -5.273 8.583 9.974 1.00 96.31 90 LEU A O 1
ATOM 681 N N . ASN A 1 91 ? -3.199 8.263 10.754 1.00 96.12 91 ASN A N 1
ATOM 682 C CA . ASN A 1 91 ? -3.552 7.367 11.863 1.00 96.12 91 ASN A CA 1
ATOM 683 C C . ASN A 1 91 ? -4.375 6.133 11.441 1.00 96.1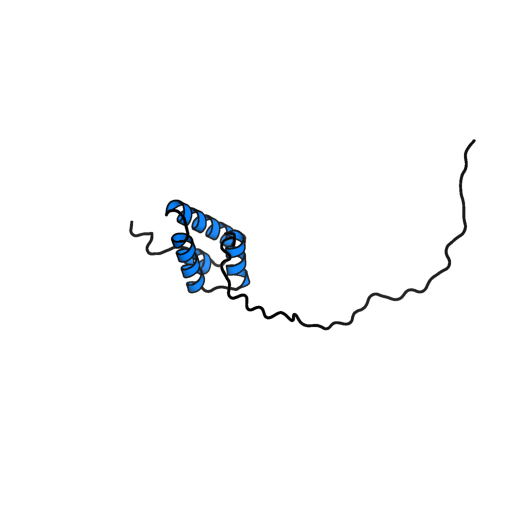2 91 ASN A C 1
ATOM 685 O O . ASN A 1 91 ? -5.231 5.655 12.188 1.00 96.12 91 ASN A O 1
ATOM 689 N N . ALA A 1 92 ? -4.095 5.580 10.257 1.00 95.50 92 ALA A N 1
ATOM 690 C CA . ALA A 1 92 ? -4.681 4.319 9.827 1.00 95.50 92 ALA A CA 1
ATOM 691 C C . ALA A 1 92 ? -4.346 3.185 10.813 1.00 95.50 92 ALA A C 1
ATOM 693 O O . ALA A 1 92 ? -3.283 3.164 11.437 1.00 95.50 92 ALA A O 1
ATOM 694 N N . SER A 1 93 ? -5.246 2.204 10.925 1.00 95.81 93 SER A N 1
ATOM 695 C CA . SER A 1 93 ? -5.025 1.035 11.781 1.00 95.81 93 SER A CA 1
ATOM 696 C C . SER A 1 93 ? -3.774 0.256 11.360 1.00 95.81 93 SER A C 1
ATOM 698 O O . SER A 1 93 ? -3.511 0.079 10.168 1.00 95.81 93 SER A O 1
ATOM 700 N N . GLU A 1 94 ? -3.059 -0.310 12.334 1.00 94.06 94 GLU A N 1
ATOM 701 C CA . GLU A 1 94 ? -1.889 -1.163 12.086 1.00 94.06 94 GLU A CA 1
ATOM 702 C C . GLU A 1 94 ? -2.213 -2.343 11.154 1.00 94.06 94 GLU A C 1
ATOM 704 O O . GLU A 1 94 ? -1.366 -2.762 10.370 1.00 94.06 94 GLU A O 1
ATOM 709 N N . LYS A 1 95 ? -3.457 -2.843 11.163 1.00 93.94 95 LYS A N 1
ATOM 710 C CA . LYS A 1 95 ? -3.913 -3.882 10.222 1.00 93.94 95 LYS A CA 1
ATOM 711 C C . LYS A 1 95 ? -3.836 -3.419 8.765 1.00 93.94 95 LYS A C 1
ATOM 713 O O . LYS A 1 95 ? -3.329 -4.139 7.910 1.00 93.94 95 LYS A O 1
ATOM 718 N N . ILE A 1 96 ? -4.277 -2.192 8.495 1.00 95.00 96 ILE A N 1
ATOM 719 C CA . ILE A 1 96 ? -4.251 -1.577 7.162 1.00 95.00 96 ILE A CA 1
ATOM 720 C C . ILE A 1 96 ? -2.816 -1.281 6.730 1.00 95.00 96 ILE A C 1
ATOM 722 O O . ILE A 1 96 ? -2.427 -1.597 5.607 1.00 95.00 96 ILE A O 1
ATOM 726 N N . ILE A 1 97 ? -1.992 -0.742 7.631 1.00 94.56 97 ILE A N 1
ATOM 727 C CA . ILE A 1 97 ? -0.570 -0.504 7.352 1.00 94.56 97 ILE A CA 1
ATOM 728 C C . ILE A 1 97 ? 0.135 -1.837 7.057 1.00 94.56 97 ILE A C 1
ATOM 730 O O . ILE A 1 97 ? 0.863 -1.943 6.068 1.00 94.56 97 ILE A O 1
ATOM 734 N N . SER A 1 98 ? -0.134 -2.875 7.851 1.00 93.31 98 SER A N 1
ATOM 735 C CA . SER A 1 98 ? 0.406 -4.229 7.671 1.00 93.31 98 SER A CA 1
ATOM 736 C C . SER A 1 98 ? -0.035 -4.870 6.353 1.00 93.31 98 SER A C 1
ATOM 738 O O . SER A 1 98 ? 0.756 -5.553 5.707 1.00 93.31 98 SER A O 1
ATOM 740 N N . ALA A 1 99 ? -1.256 -4.593 5.891 1.00 92.69 99 ALA A N 1
ATOM 741 C CA . ALA A 1 99 ? -1.758 -5.064 4.603 1.00 92.69 99 ALA A CA 1
ATOM 742 C C . ALA A 1 99 ? -0.956 -4.520 3.402 1.00 92.69 99 ALA A C 1
ATOM 744 O O . ALA A 1 99 ? -0.949 -5.131 2.338 1.00 92.69 99 ALA A O 1
ATOM 745 N N . THR A 1 100 ? -0.217 -3.417 3.550 1.00 91.88 100 THR A N 1
ATOM 746 C CA . THR A 1 100 ? 0.677 -2.922 2.484 1.00 91.88 100 THR A CA 1
ATOM 747 C C . THR A 1 100 ? 1.990 -3.705 2.364 1.00 91.88 100 THR A C 1
ATOM 749 O O . THR A 1 100 ? 2.789 -3.442 1.459 1.00 91.88 100 THR A O 1
ATOM 752 N N . PHE A 1 101 ? 2.290 -4.618 3.292 1.00 87.12 101 PHE A N 1
ATOM 753 C CA . PHE A 1 101 ? 3.451 -5.496 3.190 1.00 87.12 101 PHE A CA 1
ATOM 754 C C . PHE A 1 101 ? 3.096 -6.701 2.325 1.00 87.12 101 PHE A C 1
ATOM 756 O O . PHE A 1 101 ? 2.143 -7.426 2.603 1.00 87.12 101 PHE A O 1
ATOM 763 N N . ASP A 1 102 ? 3.870 -6.922 1.264 1.00 71.94 102 ASP A N 1
ATOM 764 C CA . ASP A 1 102 ? 3.703 -8.112 0.441 1.00 71.94 102 ASP A CA 1
ATOM 765 C C . ASP A 1 102 ? 4.439 -9.292 1.105 1.00 71.94 102 ASP A C 1
ATOM 767 O O . ASP A 1 102 ? 5.675 -9.271 1.158 1.00 71.94 102 ASP A O 1
ATOM 771 N N . PRO A 1 103 ? 3.737 -10.344 1.569 1.00 59.12 103 PRO A N 1
ATOM 772 C CA . PRO A 1 103 ? 4.373 -11.508 2.185 1.00 59.12 103 PRO A CA 1
ATOM 773 C C . PRO A 1 103 ? 5.271 -12.301 1.218 1.00 59.12 103 PRO A C 1
ATOM 775 O O . PRO A 1 103 ? 6.064 -13.130 1.658 1.00 59.12 103 PRO A O 1
ATOM 778 N N . LYS A 1 104 ? 5.166 -12.081 -0.099 1.00 56.88 104 LYS A N 1
ATOM 779 C CA . LYS A 1 104 ? 5.990 -12.751 -1.116 1.00 56.88 104 LYS A CA 1
ATOM 780 C C . LYS A 1 104 ? 7.317 -12.042 -1.377 1.00 56.88 104 LYS A C 1
ATOM 782 O O . LYS A 1 104 ? 8.237 -12.682 -1.873 1.00 56.88 104 LYS A O 1
ATOM 787 N N . THR A 1 105 ? 7.452 -10.766 -1.006 1.00 50.22 105 THR A N 1
ATOM 788 C CA . THR A 1 105 ? 8.719 -10.018 -1.161 1.00 50.22 105 THR A CA 1
ATOM 789 C C . THR A 1 105 ? 9.778 -10.391 -0.120 1.00 50.22 105 THR A C 1
ATOM 791 O O . THR A 1 105 ? 10.942 -10.046 -0.282 1.00 50.22 105 THR A O 1
ATOM 794 N N . THR A 1 106 ? 9.409 -11.152 0.915 1.00 46.09 106 THR A N 1
ATOM 795 C CA . THR A 1 106 ? 10.316 -11.643 1.969 1.00 46.09 106 THR A CA 1
ATOM 796 C C . THR A 1 106 ? 10.987 -12.986 1.629 1.00 46.09 106 THR A C 1
ATOM 798 O O . THR A 1 106 ? 11.636 -13.581 2.484 1.00 46.09 106 THR A O 1
ATOM 801 N N . ARG A 1 107 ? 10.827 -13.502 0.400 1.00 45.53 107 ARG A N 1
ATOM 802 C CA . ARG A 1 107 ? 11.514 -14.712 -0.098 1.00 45.53 107 ARG A CA 1
ATOM 803 C C . ARG A 1 107 ? 12.436 -14.399 -1.284 1.00 45.53 107 ARG A C 1
ATOM 805 O O . ARG A 1 107 ? 12.338 -15.053 -2.320 1.00 45.53 107 ARG A O 1
ATOM 812 N N . LEU A 1 108 ? 13.279 -13.381 -1.145 1.00 40.91 108 LEU A N 1
ATOM 813 C CA . LEU A 1 108 ? 14.424 -13.155 -2.032 1.00 40.91 108 LEU A CA 1
ATOM 814 C C . LEU A 1 108 ? 15.712 -13.462 -1.275 1.00 40.91 108 LEU A C 1
ATOM 816 O O . LEU A 1 108 ? 15.783 -13.065 -0.091 1.00 40.91 108 LEU A O 1
#

Radius of gyration: 27.31 Å; chains: 1; bounding box: 49×92×26 Å

Organism: Rhizophagus irregularis (strain DAOM 181602 / DAOM 197198 / MUCL 43194) (NCBI:txid747089)

Secondary structure (DSSP, 8-state):
---------PPP-------------------------TT--HHHHHHHHHHTT--HHHHHHHHHHHHHHSSSHHHHHHHHHHHHHHHHHTT--HHHHHHTS-TTTT--

pLDDT: mean 74.58, std 21.2, range [37.56, 96.81]

Sequence (108 aa):
MVPFQKSGRPKGGDAMPPGETSDSLPEGGAVNVCQVSQEETIEELAQRIVRENLSEMEVRDMAKALIKTASNATSGLSRLSQLRKELRNLNASEKIISATFDPKTTRL

Foldseek 3Di:
DDDDDDDDDDDDDDDDDDDDDDDDDPPDPPPCPPPPPVPCALLNVLVCCVVVVDDLVVLLVVLVVLCVPDPHNVSSVVSLVVNLVNNVVVVHDPSSSVSSDDPVVVPD

=== Feature glossary ===
A reading guide for the features in this record.

Start from the sequence.

  · This is the polypeptide sequence — one letter per residue, N-terminus first. Length ranges from a few dozen residues for small domains to over a thousand for large multi-domain proteins.

Fold it, and you get atomic coordinates and the backbone conformation that goes with them.

  · Structure coordinates are given as an mmCIF _atom_site loop: one row per atom with element, residue name, chain id, sequence number, and x/y/z position in Å. Only the four main-chain atoms per residue are included here; side chains are omitted to keep the record compact.

  · Backbone dihedral angles. Every residue except chain termini has a φ (preceding-C → N → Cα → C) and a ψ (N → Cα → C → next-N). They are reported in degrees following the IUPAC sign convention. Secondary structure is essentially a statement about which (φ, ψ) basin each residue occupies.

  · The SS8 string is DSSP's per-residue secondary-structure call. α-helix (H) means an i→i+4 H-bond ladder; β-strand (E) means the residue participates in a β-sheet; 3₁₀ (G) and π (I) are tighter and wider helices; T/S are turns/bends; '-' is loop.

  · SS3 is a coarse helix/strand/coil call (letters a/b/c) made by the P-SEA algorithm from inter-Cα distances and dihedrals. It is less detailed than DSSP but needs only Cα positions.

Summarize the fold with a handful of shape descriptors and a per-residue structural alphabet.

  · Radius of gyration (Rg) is the root-mean-square distance of Cα atoms from their centroid — a single number for overall size and compactness. A globular domain of N residues has Rg ≈ 2.2·N^0.38 Å; an extended or disordered chain has a much larger Rg. The Cα contact count is the number of residue pairs whose Cα atoms are within 8 Å and are more than four positions apart in sequence — a standard proxy for tertiary packing density. The bounding box is the smallest axis-aligned box enclosing all Cα atoms.

  · The Foldseek 3Di string encodes local tertiary geometry as a 20-letter alphabet — one character per residue — derived from the relative positions of nearby Cα atoms. Unlike the amino-acid sequence, 3Di is a direct function of the 3D structure, so two proteins with the same fold have similar 3Di strings even at low sequence identity.

  · Solvent-accessible surface area (SASA) is the area in Å² traced out by the centre of a 1.4 Å probe sphere (a water molecule) rolled over the protein's van der Waals surface (Shrake–Rupley / Lee–Ri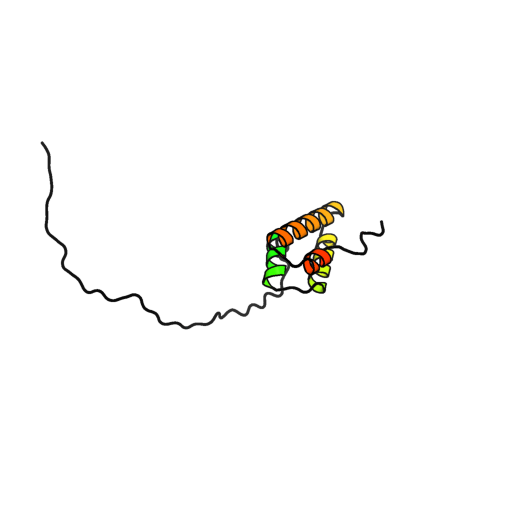chards construction). Buried residues have near-zero SASA; fully exposed residues can exceed 200 Å². The total SASA scales roughly with the number of surface residues.

Ask how reliable the model is.

  · pLDDT (predicted Local Distance Difference Test) is AlphaFold's per-residue confidence score, ranging from 0 to 100. Values above 90 indicate high confidence (typically well-packed cores); 70–90 is confident; 50–70 low confidence; below 50 usually means the region is disordered or the prediction is unreliable there. AlphaFold stores pLDDT in the mmCIF B-factor column.

  · B-factor (Debye–Waller factor) reflects atomic displacement in the crystal lattice. It is an experimental observable (units Å²), not a prediction; low values mean the atom is pinned down, high values mean it moves or is heterogeneous across the crystal.

  · Predicted Aligned Error (PAE) is an AlphaFold confidence matrix: entry (i, j) is the expected error in the position of residue j, in ångströms, when the prediction is superimposed on the true structure at residue i. Low PAE within a block of residues means that block is internally rigid and well-predicted; high PAE between two blocks means their relative placement is uncertain even if each block individually is confident.

Place it in context: what it resembles, what it is annotated as, and how it looks.

  · Nearest PDB neighbors are the top structural matches found by Foldseek when searching this structure against the entire Protein Data Bank. Each hit reports a TM-score (0 to 1; >0.5 almost always implies the same fold) and an E-value. These are *structural* homologs — they may share no detectable sequence similarity.

  · Functional annotations link the protein to curated databases. InterPro entries identify conserved domains and families by matching the sequence against member-database signatures (Pfam, PROSITE, CDD, …). Gene Ontology (GO) terms describe molecular function, biological process, and cellular component in a controlled vocabulary. CATH places the structure in a hierarchical fold classification (Class/Architecture/Topology/Homologous-superfamily). The organism is the source species.

  · Three diagnostic plots accompany the record. The Cα contact map visualizes the tertiary structure as a 2D adjacency matrix (8 Å cutoff, sequence-local contacts suppressed). The Ramachandran plot shows the distribution of backbone (φ, ψ) torsions, with points in the α and β basins reflecting secondary structure content. The PAE plot shows AlphaFold's inter-residue confidence as a color matrix.

  · Six rendered views show the 3D structure from the faces of a cube — i.e. along ±x, ±y, ±z. Rendering representation is drawn randomly per protein from cartoon (secondary-structure ribbons), sticks (backbone bonds), or molecular surface; coloring is either N→C rainbow (blue at the N-terminus through red at the C-terminus) or one color per chain.